Protein 3UX2 (pdb70)

Radius of gyration: 21.36 Å; Cα contacts (8 Å, |Δi|>4): 101; chains: 1; bounding box: 68×28×46 Å

Solvent-accessible surface area: 10438 Å² total

Secondary structure (DSSP, 8-state):
-TTT--HHHHHHHHHHTTPBPSSSSSBTTTTTS--GGGEEEEEEETTEEEEEE-------SS-HHHHHHHHHHHHHHHH-SS------------HHHHHH-HHHHHH---HHHHHHHHHHH-

InterPro domains:
  IPR002744 MIP18 family-like [PF01883] (39-103)
  IPR034904 Fe-S cluster assembly domain superfamily [G3DSA:3.30.300.130] (28-124)
  IPR034904 Fe-S cluster assembly domain superfamily [SSF117916] (38-138)
  IPR039796 MIP18 family [PTHR12377] (35-157)

Sequence (122 aa):
SNARIEEKALEVYDLIRTIRRDPEKPNTLEELEVVSESCCVEVQEINEEEYLVIIRFTPTVPHCSLATLIGLCLRVKLQRCLPFKHKLEIYISEGDINKQINDKERVAAAENPNLREIVEQCVL

Organism: Homo sapiens (NCBI:txid9606)

GO terms:
  GO:0097361 cytosolic [4Fe-4S] assembly targeting complex (C, IDA)
  GO:0005737 cytoplasm (C, EXP)
  GO:0005515 protein binding (F, IPI)
  GO:0005654 nucleoplasm (C, IDA)
  GO:0005829 cytosol (C, IDA)
  GO:0016226 iron-sulfur cluster a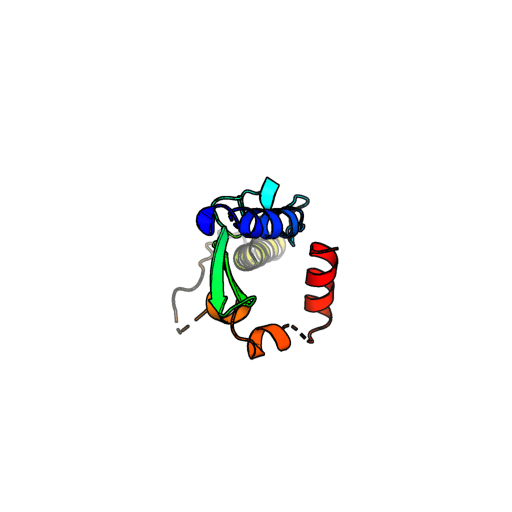ssembly (P, IDA)
  GO:0051604 protein maturation (P, IMP)

B-factor: mean 19.69, std 9.89, range [4.37, 61.22]

Nearest PDB structures (foldseek):
  3ux2-assembly1_A-2  TM=1.005E+00  e=8.893E-22  Homo sapiens
  2m5h-assembly1_A  TM=6.990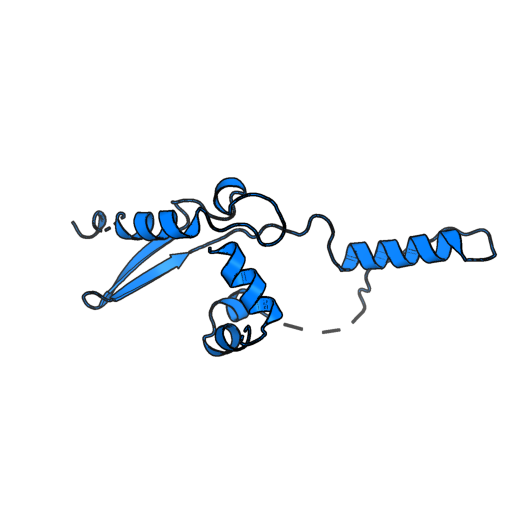E-01  e=6.217E-14  Homo sapiens
  3ux3-assembly1_B  TM=4.860E-01  e=9.572E-16  Homo sapiens
  6tbn-assembly1_A  T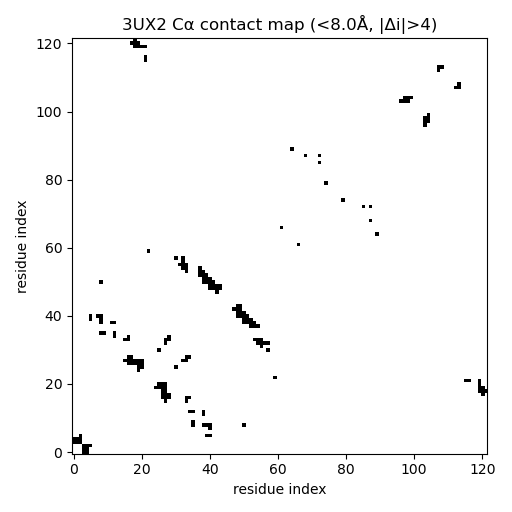M=6.069E-01  e=1.824E-08  Drosophila melanogaster
  6tbl-assembly1_C  TM=5.919E-01  e=3.871E-08  Drosophila melanogaster

Foldseek 3Di:
DQVVVLVVLVVVCVQQQAQAALADPGGQVVVQQFDSVQWDWAAPDVPRIDIGGDGDDDDDPADPVRVVVVCVVVCCVPDPPDDDDDDDDDDPVAVVVCVPPPVNVVVCVPVVSVVSRVVRSD

Structure (mmCIF, N/CA/C/O backbone):
data_3UX2
#
_entry.id   3UX2
#
_cell.length_a   76.411
_cell.length_b   90.961
_cell.length_c   34.690
_cell.angle_alpha   90.000
_cell.angle_beta   90.000
_cell.angle_gamma   90.000
#
_symmetry.space_group_name_H-M   'C 2 2 21'
#
loop_
_entity.id
_entity.type
_entity.pdbx_description
1 polymer 'MIP18 family protein FAM96A'
2 water water
#
loop_
_atom_site.group_PDB
_atom_site.id
_atom_site.type_symbol
_atom_site.label_atom_id
_atom_site.label_alt_id
_atom_site.label_comp_id
_atom_site.label_asym_id
_atom_site.label_entity_id
_atom_site.label_seq_id
_atom_site.pdbx_PDB_ins_code
_atom_site.Cartn_x
_atom_site.Cartn_y
_atom_site.Cartn_z
_atom_site.occupancy
_atom_site.B_iso_or_equiv
_atom_site.auth_seq_id
_atom_site.auth_comp_id
_atom_site.auth_asym_id
_atom_site.auth_atom_id
_atom_site.pdbx_PDB_model_num
ATOM 1 N N . SER A 1 1 ? -2.904 4.479 21.691 1.00 21.04 -3 SER A N 1
ATOM 2 C CA . SER A 1 1 ? -2.247 3.193 22.085 1.00 21.94 -3 SER A CA 1
ATOM 3 C C . SER A 1 1 ? -0.799 3.503 22.362 1.00 22.89 -3 SER A C 1
ATOM 4 O O . SER A 1 1 ? -0.291 4.534 21.926 1.00 19.03 -3 SER A O 1
ATOM 14 N N . ASN A 1 2 ? -0.125 2.611 23.060 1.00 19.05 -2 ASN A N 1
ATOM 15 C CA . ASN A 1 2 ? 1.292 2.780 23.310 1.00 22.76 -2 ASN A CA 1
ATOM 16 C C . ASN A 1 2 ? 2.045 2.895 22.005 1.00 23.00 -2 ASN A C 1
ATOM 17 O O . ASN A 1 2 ? 2.944 3.716 21.867 1.00 18.81 -2 ASN A O 1
ATOM 28 N N . ALA A 1 3 ? 1.705 2.053 21.036 1.00 18.97 -1 ALA A N 1
ATOM 29 C CA . ALA A 1 3 ? 2.472 2.042 19.794 1.00 18.36 -1 ALA A CA 1
ATOM 30 C C . ALA A 1 3 ? 2.354 3.408 19.109 1.00 20.31 -1 ALA A C 1
ATOM 31 O O . ALA A 1 3 ? 3.333 3.925 18.573 1.00 15.82 -1 ALA A O 1
ATOM 38 N N . ARG A 1 4 ? 1.160 3.996 19.106 1.00 12.27 31 ARG A N 1
ATOM 39 C CA . ARG A 1 4 ? 0.962 5.285 18.455 1.00 14.88 31 ARG A CA 1
ATOM 40 C C . ARG A 1 4 ? 1.810 6.358 19.135 1.00 17.71 31 ARG A C 1
ATOM 41 O O . ARG A 1 4 ? 2.432 7.202 18.489 1.00 17.20 31 ARG A O 1
ATOM 62 N N . ILE A 1 5 ? 1.820 6.334 20.454 1.00 11.66 32 ILE A N 1
ATOM 63 C CA . ILE A 1 5 ? 2.562 7.333 21.212 1.00 15.56 32 ILE A CA 1
ATOM 64 C C . ILE A 1 5 ? 4.057 7.190 20.905 1.00 12.30 32 ILE A C 1
ATOM 65 O O . ILE A 1 5 ? 4.744 8.186 20.724 1.00 12.84 32 ILE A O 1
ATOM 98 N N . GLU A 1 7 ? 5.380 6.028 18.220 1.00 12.44 34 GLU A N 1
ATOM 99 C CA . GLU A 1 7 ? 5.569 6.528 16.857 1.00 13.53 34 GLU A CA 1
ATOM 100 C C . GLU A 1 7 ? 5.618 8.032 16.838 1.00 15.48 34 GLU A C 1
ATOM 101 O O . GLU A 1 7 ? 6.442 8.602 16.125 1.00 17.37 34 GLU A O 1
ATOM 113 N N . GLU A 1 8 ? 4.749 8.680 17.611 1.00 12.45 35 GLU A N 1
ATOM 114 C CA . GLU A 1 8 ? 4.692 10.128 17.641 1.00 15.40 35 GLU A CA 1
ATOM 115 C C . GLU A 1 8 ? 5.976 10.679 18.249 1.00 17.90 35 GLU A C 1
ATOM 116 O O . GLU A 1 8 ? 6.467 11.714 17.804 1.00 13.57 35 GLU A O 1
ATOM 128 N N . LYS A 1 9 ? 6.498 10.013 19.272 1.00 11.95 36 LYS A N 1
ATOM 129 C CA . LYS A 1 9 ? 7.748 10.461 19.926 1.00 12.33 36 LYS A CA 1
ATOM 130 C C . LYS A 1 9 ? 8.946 10.296 18.987 1.00 11.56 36 LYS A C 1
ATOM 131 O O . LYS A 1 9 ? 9.813 11.133 18.947 1.00 12.29 36 LYS A O 1
ATOM 150 N N . ALA A 1 10 ? 9.017 9.187 18.267 1.00 10.72 37 ALA A N 1
ATOM 151 C CA . ALA A 1 10 ? 10.104 8.996 17.311 1.00 9.02 37 ALA A CA 1
ATOM 152 C C . ALA A 1 10 ? 10.016 10.077 16.236 1.00 15.58 37 ALA A C 1
ATOM 153 O O . ALA A 1 10 ? 11.010 10.581 15.784 1.00 12.14 37 ALA A O 1
ATOM 160 N N . LEU A 1 11 ? 8.816 10.445 15.817 1.00 11.03 38 LEU A N 1
ATOM 161 C CA . LEU A 1 11 ? 8.708 11.514 14.804 1.00 16.95 38 LEU A CA 1
ATOM 162 C C . LEU A 1 11 ? 9.177 12.864 15.367 1.00 14.00 38 LEU A C 1
ATOM 163 O O . LEU A 1 11 ? 9.810 13.669 14.681 1.00 14.25 38 LEU A O 1
ATOM 179 N N . GLU A 1 12 ? 8.852 13.137 16.617 1.00 10.56 39 GLU A N 1
ATOM 180 C CA . GLU A 1 12 ? 9.351 14.283 17.312 1.00 11.25 39 GLU A CA 1
ATOM 181 C C . GLU A 1 12 ? 10.864 14.335 17.320 1.00 17.56 39 GLU A C 1
ATOM 182 O O . GLU A 1 12 ? 11.457 15.366 17.083 1.00 12.49 39 GLU A O 1
ATOM 194 N N . VAL A 1 13 ? 11.482 13.214 17.680 1.00 8.24 40 VAL A N 1
ATOM 195 C CA . VAL A 1 13 ? 12.924 13.094 17.640 1.00 7.25 40 VAL A CA 1
ATOM 196 C C . VAL A 1 13 ? 13.415 13.353 16.223 1.00 10.06 40 VAL A C 1
ATOM 197 O O . VAL A 1 13 ? 14.332 14.136 15.999 1.00 7.95 40 VAL A O 1
ATOM 210 N N . TYR A 1 14 ? 12.814 12.694 15.249 1.00 9.21 41 TYR A N 1
ATOM 211 C CA . TYR A 1 14 ? 13.295 12.810 13.858 1.00 10.15 41 TYR A CA 1
ATOM 212 C C . TYR A 1 14 ? 13.198 14.261 13.356 1.00 10.10 41 TYR A C 1
ATOM 213 O O . TYR A 1 14 ? 14.069 14.759 12.673 1.00 8.83 41 TYR A O 1
ATOM 231 N N . ASP A 1 15 ? 12.118 14.934 13.707 1.00 8.80 42 ASP A N 1
ATOM 232 C CA . ASP A 1 15 ? 11.958 16.304 13.242 1.00 13.23 42 ASP A CA 1
ATOM 233 C C . ASP A 1 15 ? 13.010 17.224 13.830 1.00 14.64 42 ASP A C 1
ATOM 234 O O . ASP A 1 15 ? 13.322 18.236 13.227 1.00 16.15 42 ASP A O 1
ATOM 243 N N . LEU A 1 16 ? 13.553 16.899 14.995 1.00 11.79 43 LEU A N 1
ATOM 244 C CA . LEU A 1 16 ? 14.656 17.700 15.548 1.00 10.13 43 LEU A CA 1
ATOM 245 C C . LEU A 1 16 ? 15.975 17.393 14.858 1.00 11.52 43 LEU A C 1
ATOM 246 O O . LEU A 1 16 ? 16.812 18.290 14.634 1.00 13.16 43 LEU A O 1
ATOM 262 N N . ILE A 1 17 ? 16.250 16.123 14.558 1.00 7.50 44 ILE A N 1
ATOM 263 C CA . ILE A 1 17 ? 17.564 15.822 14.090 1.00 6.27 44 ILE A CA 1
ATOM 264 C C . ILE A 1 17 ? 17.678 15.996 12.570 1.00 9.62 44 ILE A C 1
ATOM 265 O O . ILE A 1 17 ? 18.768 16.155 12.035 1.00 10.30 44 ILE A O 1
ATOM 281 N N . ARG A 1 18 ? 16.565 15.980 11.882 1.00 7.45 45 ARG A N 1
ATOM 282 C CA . ARG A 1 18 ? 16.648 15.889 10.433 1.00 7.50 45 ARG A CA 1
ATOM 283 C C . ARG A 1 18 ? 17.265 17.146 9.805 1.00 9.91 45 ARG A C 1
ATOM 284 O O . ARG A 1 18 ? 17.885 17.056 8.760 1.00 11.79 45 ARG A O 1
ATOM 305 N N . THR A 1 19 ? 17.083 18.290 10.455 1.00 7.04 46 THR A N 1
ATOM 306 C CA . THR A 1 19 ? 17.580 19.538 9.870 1.00 9.17 46 THR A CA 1
ATOM 307 C C . THR A 1 19 ? 18.950 19.989 10.377 1.00 10.88 46 THR A C 1
ATOM 308 O O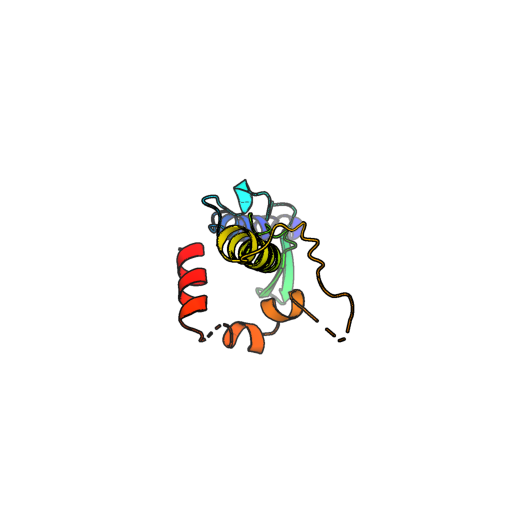 . THR A 1 19 ? 19.382 21.069 10.037 1.00 11.03 46 THR A O 1
ATOM 319 N N . ILE A 1 20 ? 19.613 19.199 11.207 1.00 10.40 47 ILE A N 1
ATOM 320 C CA . ILE A 1 20 ? 20.977 19.504 11.673 1.00 6.67 47 ILE A CA 1
ATOM 321 C C . ILE A 1 20 ? 21.885 19.559 10.453 1.00 9.28 47 ILE A C 1
ATOM 322 O O . ILE A 1 20 ? 21.778 18.737 9.546 1.00 10.12 47 ILE A O 1
ATOM 338 N N . ARG A 1 21 ? 22.757 20.547 10.372 1.00 8.58 48 ARG A N 1
ATOM 339 C CA A ARG A 1 21 ? 23.669 20.599 9.238 0.56 8.38 48 ARG A CA 1
ATOM 340 C CA B ARG A 1 21 ? 23.690 20.634 9.255 0.44 8.50 48 ARG A CA 1
ATOM 341 C C . ARG A 1 21 ? 24.814 19.628 9.433 1.00 11.42 48 ARG A C 1
ATOM 342 O O . ARG A 1 21 ? 25.307 19.418 10.556 1.00 9.36 48 ARG A O 1
ATOM 383 N N . ASP A 1 22 ? 25.236 19.009 8.345 1.00 13.66 49 ASP A N 1
ATOM 384 C CA . ASP A 1 22 ? 26.446 18.207 8.348 1.00 11.32 49 ASP A CA 1
ATOM 385 C C . ASP A 1 22 ? 27.628 19.103 8.709 1.00 12.78 49 ASP A C 1
ATOM 386 O O . ASP A 1 22 ? 27.637 20.304 8.355 1.00 10.80 49 ASP A O 1
ATOM 395 N N . PRO A 1 23 ? 28.624 18.560 9.425 1.00 12.38 50 PRO A N 1
ATOM 396 C CA . PRO A 1 23 ? 29.748 19.424 9.812 1.00 11.47 50 PRO A CA 1
ATOM 397 C C . PRO A 1 23 ? 30.587 19.955 8.656 1.00 19.16 50 PRO A C 1
ATOM 398 O O . PRO A 1 23 ? 31.256 20.963 8.839 1.00 18.14 50 PRO A O 1
ATOM 409 N N . GLU A 1 24 ? 30.589 19.264 7.523 1.00 15.88 51 GLU A N 1
ATOM 410 C CA . GLU A 1 24 ? 31.449 19.642 6.398 1.00 16.08 51 GLU A CA 1
ATOM 411 C C . GLU A 1 24 ? 30.670 20.038 5.156 1.00 18.40 51 GLU A C 1
ATOM 412 O O . GLU A 1 24 ? 31.071 20.965 4.455 1.00 23.55 51 GLU A O 1
ATOM 424 N N . LYS A 1 25 ? 29.576 19.348 4.852 1.00 15.17 52 LYS A N 1
ATOM 425 C CA . LYS A 1 25 ? 28.806 19.637 3.640 1.00 16.19 52 LYS A CA 1
ATOM 426 C C . LYS A 1 25 ? 27.643 20.567 3.865 1.00 17.29 52 LYS A C 1
ATOM 427 O O . LYS A 1 25 ? 27.035 20.579 4.937 1.00 16.40 52 LYS A O 1
ATOM 446 N N . PRO A 1 26 ? 27.280 21.326 2.821 1.00 20.12 53 PRO A N 1
ATOM 447 C CA . PRO A 1 26 ? 26.207 22.328 2.892 1.00 18.78 53 PRO A CA 1
ATOM 448 C C . PRO A 1 26 ? 24.819 21.700 2.704 1.00 17.82 53 PRO A C 1
ATOM 449 O O . PRO A 1 26 ? 24.048 22.064 1.803 1.00 18.47 53 PRO A O 1
ATOM 460 N N . ASN A 1 27 ? 24.484 20.721 3.552 1.00 11.49 54 ASN A N 1
ATOM 461 C CA . ASN A 1 27 ? 23.196 20.048 3.474 1.00 12.03 54 ASN A CA 1
ATOM 462 C C . ASN A 1 27 ? 22.916 19.488 4.844 1.00 11.60 54 ASN A C 1
ATOM 463 O O . ASN A 1 27 ? 23.854 19.389 5.659 1.00 10.06 54 ASN A O 1
ATOM 474 N N . THR A 1 28 ? 21.650 19.135 5.076 1.00 13.02 55 THR A N 1
ATOM 475 C CA . THR A 1 28 ? 21.202 18.640 6.397 1.00 6.53 55 THR A CA 1
ATOM 476 C C . THR A 1 28 ? 21.381 17.139 6.438 1.00 12.11 55 THR A C 1
ATOM 477 O O . THR A 1 28 ? 21.662 16.469 5.409 1.00 10.19 55 THR A O 1
ATOM 488 N N . LEU A 1 29 ? 21.267 16.582 7.650 1.00 10.97 56 LEU A N 1
ATOM 489 C CA . LEU A 1 29 ? 21.509 15.159 7.821 1.00 9.64 56 LEU A CA 1
ATOM 490 C C . LEU A 1 29 ? 20.485 14.367 7.028 1.00 11.61 56 LEU A C 1
ATOM 491 O O . LEU A 1 29 ? 20.802 13.291 6.525 1.00 10.66 56 LEU A O 1
ATOM 507 N N . GLU A 1 30 ? 19.253 14.867 6.949 1.00 14.30 57 GLU A N 1
ATOM 508 C CA . GLU A 1 30 ? 18.193 14.156 6.251 1.00 16.12 57 GLU A CA 1
ATOM 509 C C . GLU A 1 30 ? 18.489 14.172 4.748 1.00 19.28 57 GLU A C 1
ATOM 510 O O . GLU A 1 30 ? 18.356 13.143 4.052 1.00 15.72 57 GLU A O 1
ATOM 522 N N . GLU A 1 31 ? 18.898 15.332 4.243 1.00 14.11 58 GLU A N 1
ATOM 523 C CA . GLU A 1 31 ? 19.199 15.461 2.806 1.00 14.89 58 GLU A CA 1
ATOM 524 C C . GLU A 1 31 ? 20.321 14.521 2.397 1.00 19.61 58 GLU A C 1
ATOM 525 O O . GLU A 1 31 ? 20.309 14.003 1.282 1.00 17.62 58 GLU A O 1
ATOM 537 N N . LEU A 1 32 ? 21.275 14.277 3.299 1.00 13.87 59 LEU A N 1
ATOM 538 C CA . LEU A 1 32 ? 22.419 13.424 3.005 1.00 11.81 59 LEU A CA 1
ATOM 539 C C . LEU A 1 32 ? 22.179 11.955 3.407 1.00 13.58 59 LEU A C 1
ATOM 540 O O . LEU A 1 32 ? 23.093 11.155 3.313 1.00 17.31 59 LEU A O 1
ATOM 556 N N . GLU A 1 33 ? 20.962 11.654 3.829 1.00 11.94 60 GLU A N 1
ATOM 557 C CA . GLU A 1 33 ? 20.575 10.295 4.230 1.00 13.32 60 GLU A CA 1
ATOM 558 C C . GLU A 1 33 ? 21.445 9.788 5.361 1.00 17.00 60 GLU A C 1
ATOM 559 O O . GLU A 1 33 ? 21.691 8.572 5.532 1.00 12.12 60 GLU A O 1
ATOM 571 N N . VAL A 1 34 ? 21.870 10.723 6.192 1.00 7.89 61 VAL A N 1
ATOM 572 C CA . VAL A 1 34 ? 22.545 10.315 7.438 1.00 10.19 61 VAL A CA 1
ATOM 573 C C . VAL A 1 34 ? 21.550 9.736 8.441 1.00 11.87 61 VAL A C 1
ATOM 574 O O . VAL A 1 34 ? 21.895 8.806 9.191 1.00 10.56 61 VAL A O 1
ATOM 587 N N . VAL A 1 35 ? 20.334 10.278 8.445 1.00 9.48 62 VAL A N 1
ATOM 588 C CA . VAL A 1 35 ? 19.207 9.769 9.244 1.00 7.90 62 VAL A CA 1
ATOM 589 C C . VAL A 1 35 ? 17.967 9.706 8.368 1.00 14.45 62 VAL A C 1
ATOM 590 O O . VAL A 1 35 ? 17.874 10.408 7.355 1.00 11.75 62 VAL A O 1
ATOM 603 N N . SER A 1 36 ? 17.018 8.860 8.744 1.00 12.62 63 SER A N 1
ATOM 604 C CA . SER A 1 36 ? 15.698 8.909 8.147 1.00 16.83 63 SER A CA 1
ATOM 605 C C . SER A 1 36 ? 14.697 8.546 9.247 1.00 15.70 63 SER A C 1
ATOM 606 O O . SER A 1 36 ? 15.080 8.137 10.322 1.00 11.81 63 SER A O 1
ATOM 614 N N . GLU A 1 37 ? 13.408 8.694 9.015 1.00 11.81 64 GLU A N 1
ATOM 615 C CA . GLU A 1 37 ? 12.494 8.545 10.122 1.00 14.47 64 GLU A CA 1
ATOM 616 C C . GLU A 1 37 ? 12.590 7.119 10.650 1.00 14.36 64 GLU A C 1
ATOM 617 O O . GLU A 1 37 ? 12.382 6.876 11.850 1.00 12.48 64 GLU A O 1
ATOM 629 N N . SER A 1 38 ? 12.874 6.162 9.762 1.00 10.24 65 SER A N 1
ATOM 630 C CA . SER A 1 38 ? 12.835 4.760 10.241 1.00 9.62 65 SER A CA 1
ATOM 631 C C . SER A 1 38 ? 14.042 4.445 11.113 1.00 13.40 65 SER A C 1
ATOM 632 O O . SER A 1 38 ? 14.126 3.356 11.703 1.00 11.27 65 SER A O 1
ATOM 640 N N . CYS A 1 39 ? 14.991 5.369 11.184 1.00 6.48 66 CYS A N 1
ATOM 641 C CA A CYS A 1 39 ? 16.238 5.089 11.875 0.63 8.52 66 CYS A CA 1
ATOM 642 C CA B CYS A 1 39 ? 16.239 5.117 11.889 0.37 8.71 66 CYS A CA 1
ATOM 643 C C . CYS A 1 39 ? 16.095 5.417 13.365 1.00 9.16 66 CYS A C 1
ATOM 644 O O . CYS A 1 39 ? 17.060 5.256 14.133 1.00 8.83 66 CYS A O 1
ATOM 659 N N . VAL A 1 40 ? 14.893 5.846 13.779 1.00 8.48 67 VAL A N 1
ATOM 660 C CA . VAL A 1 40 ? 14.697 6.220 15.175 1.00 5.31 67 VAL A CA 1
ATOM 661 C C . VAL A 1 40 ? 13.674 5.291 15.817 1.00 10.76 67 VAL A C 1
ATOM 662 O O . VAL A 1 40 ? 12.614 4.987 15.208 1.00 8.23 67 VAL A O 1
ATOM 675 N N . GLU A 1 41 ? 13.922 4.892 17.060 1.00 6.34 68 GLU A N 1
ATOM 676 C CA . GLU A 1 41 ? 12.924 4.133 17.796 1.00 7.06 68 GLU A CA 1
ATOM 677 C C . GLU A 1 41 ? 12.788 4.756 19.192 1.00 10.59 68 GLU A C 1
ATOM 678 O O . GLU A 1 41 ? 13.787 5.100 19.808 1.00 7.42 68 GLU A O 1
ATOM 690 N N . VAL A 1 42 ? 11.578 4.879 19.699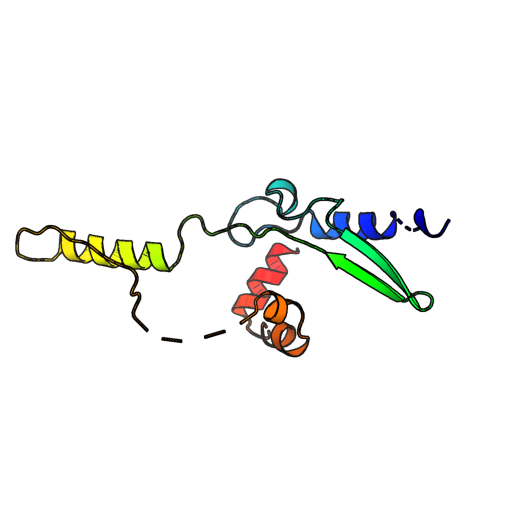 1.00 8.75 69 VAL A N 1
ATOM 691 C CA . VAL A 1 42 ? 11.434 5.340 21.092 1.00 6.14 69 VAL A CA 1
ATOM 692 C C . VAL A 1 42 ? 10.674 4.288 21.872 1.00 9.53 69 VAL A C 1
ATOM 693 O O . VAL A 1 42 ? 9.726 3.683 21.348 1.00 10.94 69 VAL A O 1
ATOM 706 N N . GLN A 1 43 ? 11.143 4.034 23.112 1.00 9.14 70 GLN A N 1
ATOM 707 C CA . GLN A 1 43 ? 10.507 3.131 24.073 1.00 12.64 70 GLN A CA 1
ATOM 708 C C . GLN A 1 43 ? 10.330 3.836 25.410 1.00 11.82 70 GLN A C 1
ATOM 709 O O . GLN A 1 43 ? 11.087 4.751 25.744 1.00 11.32 70 GLN A O 1
ATOM 723 N N . GLU A 1 44 ? 9.346 3.402 26.186 1.00 10.16 71 GLU A N 1
ATOM 724 C CA . GLU A 1 44 ? 9.185 3.960 27.515 1.00 9.03 71 GLU A CA 1
ATOM 725 C C . GLU A 1 44 ? 9.917 3.066 28.507 1.00 18.56 71 GLU A C 1
ATOM 726 O O . GLU A 1 44 ? 9.611 1.877 28.597 1.00 23.42 71 GLU A O 1
ATOM 738 N N . ILE A 1 45 ? 10.910 3.630 29.200 1.00 13.33 72 ILE A N 1
ATOM 739 C CA . ILE A 1 45 ? 11.729 2.911 30.164 1.00 19.54 72 ILE A CA 1
ATOM 740 C C . ILE A 1 45 ? 10.989 2.756 31.500 1.00 22.38 72 ILE A C 1
ATOM 741 O O . ILE A 1 45 ? 10.939 1.687 32.102 1.00 23.16 72 ILE A O 1
ATOM 757 N N . ASN A 1 46 ? 10.489 3.881 31.972 1.00 19.38 73 ASN A N 1
ATOM 758 C CA . ASN A 1 46 ? 9.723 3.954 33.217 1.00 29.42 73 ASN A CA 1
ATOM 759 C C . ASN A 1 46 ? 8.695 5.015 32.922 1.00 24.47 73 ASN A C 1
ATOM 760 O O . ASN A 1 46 ? 8.748 5.621 31.872 1.00 17.36 73 ASN A O 1
ATOM 771 N N . GLU A 1 47 ? 7.753 5.269 33.823 1.00 22.82 74 GLU A N 1
ATOM 772 C CA . GLU A 1 47 ? 6.713 6.200 33.463 1.00 15.14 74 GLU A CA 1
ATOM 773 C C . GLU A 1 47 ? 7.357 7.549 33.171 1.00 26.30 74 GLU A C 1
ATOM 774 O O . GLU A 1 47 ? 8.184 8.043 33.946 1.00 25.35 74 GLU A O 1
ATOM 786 N N . GLU A 1 48 ? 7.020 8.100 32.012 1.00 24.06 75 GLU A N 1
ATOM 787 C CA . GLU A 1 48 ? 7.520 9.406 31.519 1.00 30.10 75 GLU A CA 1
ATOM 788 C C . GLU A 1 48 ? 9.057 9.561 31.370 1.00 22.36 75 GLU A C 1
ATOM 789 O O . GLU A 1 48 ? 9.581 10.678 31.256 1.00 21.61 75 GLU A O 1
ATOM 801 N N . GLU A 1 49 ? 9.769 8.448 31.349 1.00 17.45 76 GLU A N 1
ATOM 802 C CA . GLU A 1 49 ? 11.172 8.463 30.883 1.00 12.73 76 GLU A CA 1
ATOM 803 C C . GLU A 1 49 ? 11.300 7.568 29.649 1.00 15.84 76 GLU A C 1
ATOM 804 O O . GLU A 1 49 ? 10.858 6.440 29.674 1.00 16.42 76 GLU A O 1
ATOM 816 N N . TYR A 1 50 ? 11.914 8.069 28.571 1.00 14.43 77 TYR A N 1
ATOM 817 C CA . TYR A 1 50 ? 11.886 7.3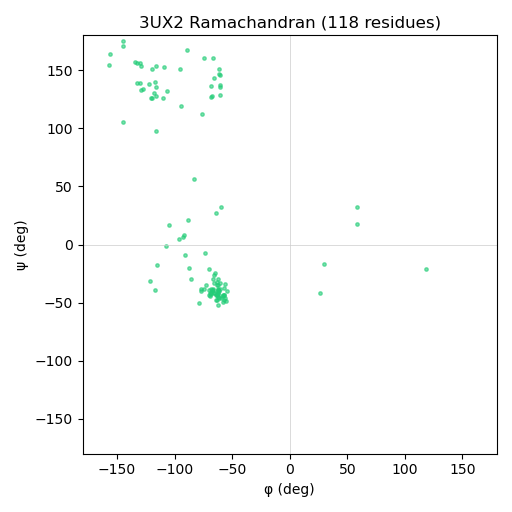50 27.314 1.00 12.67 77 TYR A CA 1
ATOM 818 C C . TYR A 1 50 ? 13.289 7.011 26.901 1.00 13.86 77 TYR A C 1
ATOM 819 O O . TYR A 1 50 ? 14.217 7.730 27.242 1.00 18.06 77 TYR A O 1
ATOM 837 N N . LEU A 1 51 ? 13.436 5.917 26.166 1.00 7.00 78 LEU A N 1
ATOM 838 C CA . LEU A 1 51 ? 14.718 5.591 25.578 1.00 7.77 78 LEU A CA 1
ATOM 839 C C . LEU A 1 51 ? 14.597 5.876 24.086 1.00 8.74 78 LEU A C 1
ATOM 840 O O . LEU A 1 51 ? 13.696 5.391 23.418 1.00 10.70 78 LEU A O 1
ATOM 856 N N . VAL A 1 52 ? 15.570 6.578 23.553 1.00 7.79 79 VAL A N 1
ATOM 857 C CA . VAL A 1 52 ? 15.583 6.920 22.133 1.00 8.24 79 VAL A CA 1
ATOM 858 C C . VAL A 1 52 ? 16.778 6.241 21.544 1.00 5.50 79 VAL A C 1
ATOM 859 O O . VAL A 1 52 ? 17.895 6.396 22.060 1.00 6.14 79 VAL A O 1
ATOM 872 N N . ILE A 1 53 ? 16.570 5.486 20.460 1.00 6.05 80 ILE A N 1
ATOM 873 C CA . ILE A 1 53 ? 17.634 4.738 19.853 1.00 5.74 80 ILE A CA 1
ATOM 874 C C . ILE A 1 53 ? 17.751 5.273 18.423 1.00 7.41 80 ILE A C 1
ATOM 875 O O . ILE A 1 53 ? 16.758 5.364 17.715 1.00 11.96 80 ILE A O 1
ATOM 891 N N . ILE A 1 54 ? 18.933 5.687 18.017 1.00 6.47 81 ILE A N 1
ATOM 892 C CA . ILE A 1 54 ? 19.116 6.169 16.655 1.00 6.77 81 ILE A CA 1
ATOM 893 C C . ILE A 1 54 ? 20.256 5.441 15.991 1.00 8.22 81 ILE A C 1
ATOM 894 O O . ILE A 1 54 ? 21.314 5.258 16.587 1.00 8.85 81 ILE A O 1
ATOM 910 N N . ARG A 1 55 ? 20.023 5.006 14.756 1.00 7.54 82 ARG A N 1
ATOM 911 C CA . ARG A 1 55 ? 21.085 4.445 13.948 1.00 7.98 82 ARG A CA 1
ATOM 912 C C . ARG A 1 55 ? 21.361 5.453 12.841 1.00 11.82 82 ARG A C 1
ATOM 913 O O . ARG A 1 55 ? 20.449 5.823 12.136 1.00 12.31 82 ARG A O 1
ATOM 934 N N . PHE A 1 56 ? 22.602 5.889 12.682 1.00 7.97 83 PHE A N 1
ATOM 935 C CA . PHE A 1 56 ? 22.892 6.878 11.631 1.00 6.73 83 PHE A CA 1
ATOM 936 C C . PHE A 1 56 ? 24.065 6.462 10.777 1.00 9.54 83 PHE A C 1
ATOM 937 O O . PHE A 1 56 ? 24.908 5.685 11.187 1.00 10.36 83 PHE A O 1
ATOM 954 N N . THR A 1 57 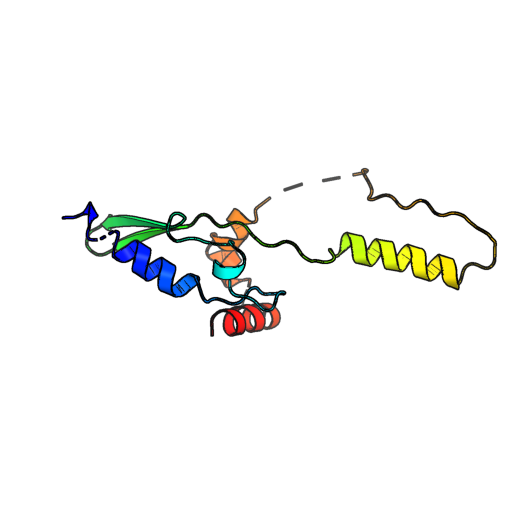? 24.086 6.995 9.565 1.00 9.73 84 THR A N 1
ATOM 955 C CA . THR A 1 57 ? 25.103 6.634 8.592 1.00 9.47 84 THR A CA 1
ATOM 956 C C . THR A 1 57 ? 25.951 7.865 8.272 1.00 14.04 84 THR A C 1
ATOM 957 O O . THR A 1 57 ? 25.520 8.709 7.485 1.00 14.21 84 THR A O 1
ATOM 968 N N . PRO A 1 58 ? 27.108 7.994 8.918 1.00 13.08 85 PRO A N 1
ATOM 969 C CA . PRO A 1 58 ? 27.881 9.214 8.715 1.00 19.23 85 PRO A CA 1
ATOM 970 C C . PRO A 1 58 ? 28.314 9.414 7.279 1.00 18.39 85 PRO A C 1
ATOM 971 O O . PRO A 1 58 ? 28.525 8.484 6.483 1.00 15.47 85 PRO A O 1
ATOM 982 N N . THR A 1 59 ? 28.452 10.692 6.954 1.00 17.52 86 THR A N 1
ATOM 983 C CA . THR A 1 59 ? 29.069 11.112 5.728 1.00 14.80 86 THR A CA 1
ATOM 984 C C . THR A 1 59 ? 30.581 10.882 5.902 1.00 19.91 86 THR A C 1
ATOM 985 O O . THR A 1 59 ? 31.078 10.772 7.019 1.00 23.43 86 THR A O 1
ATOM 996 N N . VAL A 1 60 ? 31.311 10.814 4.800 1.00 25.25 87 VAL A N 1
ATOM 997 C CA . VAL A 1 60 ? 32.775 10.760 4.866 1.00 28.90 87 VAL A CA 1
ATOM 998 C C . VAL A 1 60 ? 33.336 11.998 4.206 1.00 21.23 87 VAL A C 1
ATOM 999 O O . VAL A 1 60 ? 32.683 12.581 3.377 1.00 24.68 87 VAL A O 1
ATOM 1012 N N . PRO A 1 61 ? 34.535 12.410 4.610 1.00 25.18 88 PRO A N 1
ATOM 1013 C CA . PRO A 1 61 ? 35.079 13.650 4.058 1.00 23.97 88 PRO A CA 1
ATOM 1014 C C . PRO A 1 61 ? 35.243 13.503 2.549 1.00 20.38 88 PRO A C 1
ATOM 1015 O O . PRO A 1 61 ? 35.488 12.404 2.071 1.00 21.90 88 PRO A O 1
ATOM 1026 N N . HIS A 1 62 ? 35.065 14.584 1.811 1.00 23.00 89 HIS A N 1
ATOM 1027 C CA . HIS A 1 62 ? 35.374 14.544 0.397 1.00 23.76 89 HIS A CA 1
ATOM 1028 C C . HIS A 1 62 ? 36.875 14.246 0.225 1.00 20.23 89 HIS A C 1
ATOM 1029 O O . HIS A 1 62 ? 37.275 13.630 -0.740 1.00 19.98 89 HIS A O 1
ATOM 1044 N N . CYS A 1 63 ? 37.696 14.658 1.181 1.00 17.88 90 CYS A N 1
ATOM 1045 C CA . CYS A 1 63 ? 39.136 14.390 1.097 1.00 15.67 90 CYS A CA 1
ATOM 1046 C C . CYS A 1 63 ? 39.643 14.148 2.497 1.00 15.44 90 CYS A C 1
ATOM 1047 O O . CYS A 1 63 ? 39.750 15.059 3.297 1.00 16.18 90 CYS A O 1
ATOM 1055 N N . SER A 1 64 ? 39.918 12.896 2.803 1.00 12.14 91 SER A N 1
ATOM 1056 C CA . SER A 1 64 ? 40.370 12.542 4.128 1.00 12.81 91 SER A CA 1
ATOM 1057 C C . SER A 1 64 ? 41.738 13.107 4.475 1.00 16.63 91 SER A C 1
ATOM 1058 O O . SER A 1 64 ? 42.512 13.467 3.607 1.00 15.09 91 SER A O 1
ATOM 1066 N N . LEU A 1 65 ? 42.046 13.169 5.767 1.00 15.78 92 LEU A N 1
ATOM 1067 C CA . LEU A 1 65 ? 43.369 13.592 6.206 1.00 10.95 92 LEU A CA 1
ATOM 1068 C C . LEU A 1 65 ? 44.474 12.756 5.550 1.00 11.80 92 LEU A C 1
ATOM 1069 O O . LEU A 1 65 ? 45.493 13.270 5.167 1.00 13.80 92 LEU A O 1
ATOM 1085 N N . ALA A 1 66 ? 44.273 11.448 5.411 1.00 16.87 93 ALA A N 1
ATOM 1086 C CA . ALA A 1 66 ? 45.305 10.590 4.857 1.00 14.10 93 ALA A CA 1
ATOM 1087 C C . ALA A 1 66 ? 45.545 10.957 3.409 1.00 12.40 93 ALA A C 1
ATOM 1088 O O . ALA A 1 66 ? 46.680 11.009 2.957 1.00 12.15 93 ALA A O 1
ATOM 1095 N N . THR A 1 67 ? 44.470 11.215 2.676 1.00 10.80 94 THR A N 1
ATOM 1096 C CA . THR A 1 67 ? 44.570 11.641 1.291 1.00 8.40 94 THR A CA 1
ATOM 1097 C C . THR A 1 67 ? 45.269 13.006 1.204 1.00 12.26 94 THR A C 1
ATOM 1098 O O . THR A 1 67 ? 46.166 13.184 0.406 1.00 10.23 94 THR A O 1
ATOM 1109 N N . LEU A 1 68 ? 44.872 13.969 2.018 1.00 9.73 95 LEU A N 1
ATOM 1110 C CA . LEU A 1 68 ? 45.554 15.265 1.977 1.00 6.97 95 LEU A CA 1
ATOM 1111 C C . LEU A 1 68 ? 47.042 15.129 2.219 1.00 10.25 95 LEU A C 1
ATOM 1112 O O . LEU A 1 68 ? 47.815 15.766 1.547 1.00 8.87 95 LEU A O 1
ATOM 1128 N N . ILE A 1 69 ? 47.441 14.311 3.194 1.00 9.53 96 ILE A N 1
ATOM 1129 C CA . ILE A 1 69 ? 48.845 14.103 3.473 1.00 7.59 96 ILE A CA 1
ATOM 1130 C C . ILE A 1 69 ? 49.527 13.487 2.264 1.00 8.29 96 ILE A C 1
ATOM 1131 O O . ILE A 1 69 ? 50.601 13.909 1.888 1.00 6.91 96 ILE A O 1
ATOM 1147 N N . GLY A 1 70 ? 48.893 12.479 1.658 1.00 8.91 97 GLY A N 1
ATOM 1148 C CA . GLY A 1 70 ? 49.523 11.857 0.515 1.00 9.10 97 GLY A CA 1
ATOM 1149 C C . GLY A 1 70 ? 49.691 12.870 -0.609 1.00 8.18 97 GLY A C 1
ATOM 1150 O O . GLY A 1 70 ? 50.672 12.850 -1.324 1.00 7.02 97 GLY A O 1
ATOM 1154 N N . LEU A 1 71 ? 48.692 13.715 -0.819 1.00 8.77 98 LEU A N 1
ATOM 1155 C CA . LEU A 1 71 ? 48.834 14.729 -1.866 1.00 8.79 98 LEU A CA 1
ATOM 1156 C C . LEU A 1 71 ? 49.987 15.659 -1.552 1.00 10.16 98 LEU A C 1
ATOM 1157 O O . LEU A 1 71 ? 50.690 16.120 -2.471 1.00 7.10 98 LEU A O 1
ATOM 1173 N N . CYS A 1 72 ? 50.111 16.067 -0.277 1.00 8.43 99 CYS A N 1
ATOM 1174 C CA . CYS A 1 72 ? 51.197 16.966 0.093 1.00 9.95 99 CYS A CA 1
ATOM 1175 C C . CYS A 1 72 ? 52.517 16.305 -0.217 1.00 10.41 99 CYS A C 1
ATOM 1176 O O . CYS A 1 72 ? 53.432 16.939 -0.742 1.00 7.26 99 CYS A O 1
ATOM 1184 N N . LEU A 1 73 ? 52.663 15.032 0.162 1.00 6.64 100 LEU A N 1
ATOM 1185 C CA . LEU A 1 73 ? 53.915 14.365 -0.162 1.00 5.01 100 LEU A CA 1
ATOM 1186 C C . LEU A 1 73 ? 54.210 14.416 -1.660 1.00 7.22 100 LEU A C 1
ATOM 1187 O O . LEU A 1 73 ? 55.336 14.744 -2.100 1.00 7.31 100 LEU A O 1
ATOM 1203 N N . ARG A 1 74 ? 53.209 14.122 -2.471 1.00 6.16 101 ARG A N 1
ATOM 1204 C CA . ARG A 1 74 ? 53.467 13.993 -3.899 1.00 6.26 101 ARG A CA 1
ATOM 1205 C C . ARG A 1 74 ? 53.764 15.355 -4.488 1.00 8.32 101 ARG A C 1
ATOM 1206 O O . ARG A 1 74 ? 54.667 15.504 -5.291 1.00 7.84 101 ARG A O 1
ATOM 1227 N N . VAL A 1 75 ? 52.977 16.358 -4.094 1.00 7.35 102 VAL A N 1
ATOM 1228 C CA . VAL A 1 75 ? 53.120 17.702 -4.695 1.00 7.59 102 VAL A CA 1
ATOM 1229 C C . VAL A 1 75 ? 54.437 18.331 -4.289 1.00 9.40 102 VAL A C 1
ATOM 1230 O O . VAL A 1 75 ? 55.178 18.952 -5.082 1.00 7.84 102 VAL A O 1
ATOM 1243 N N . LYS A 1 76 ? 54.785 18.187 -3.021 1.00 9.01 103 LYS A N 1
ATOM 1244 C CA . LYS A 1 76 ? 56.066 18.724 -2.601 1.00 9.18 103 LYS A CA 1
ATOM 1245 C C . LYS A 1 76 ? 57.231 18.123 -3.430 1.00 11.76 103 LYS A C 1
ATOM 1246 O O . LYS A 1 76 ? 58.124 18.812 -3.911 1.00 7.74 103 LYS A O 1
ATOM 1265 N N . LEU A 1 77 ? 57.242 16.799 -3.584 1.00 9.67 104 LEU A N 1
ATOM 1266 C CA . LEU A 1 77 ? 58.350 16.169 -4.247 1.00 8.03 104 LEU A CA 1
ATOM 1267 C C . LEU A 1 77 ? 58.346 16.506 -5.744 1.00 6.27 104 LEU A C 1
ATOM 1268 O O . LEU A 1 77 ? 59.399 16.679 -6.388 1.00 8.38 104 LEU A O 1
ATOM 1284 N N . GLN A 1 78 ? 57.151 16.531 -6.298 1.00 8.35 105 GLN A N 1
ATOM 1285 C CA . GLN A 1 78 ? 57.008 16.747 -7.715 1.00 10.77 105 GLN A CA 1
ATOM 1286 C C . GLN A 1 78 ? 57.566 18.129 -8.022 1.00 13.48 105 GLN A C 1
ATOM 1287 O O . GLN A 1 78 ? 58.258 18.345 -9.046 1.00 10.11 105 GLN A O 1
ATOM 1301 N N . ARG A 1 79 ? 57.316 19.079 -7.136 1.00 10.34 106 ARG A N 1
ATOM 1302 C CA . ARG A 1 79 ? 57.753 20.451 -7.424 1.00 12.07 106 ARG A CA 1
ATOM 1303 C C . ARG A 1 79 ? 59.202 20.713 -7.014 1.00 12.95 106 ARG A C 1
ATOM 1304 O O . ARG A 1 79 ? 59.895 21.502 -7.631 1.00 13.00 106 ARG A O 1
ATOM 1325 N N . CYS A 1 80 ? 59.695 20.019 -5.986 1.00 9.90 107 CYS A N 1
ATOM 1326 C CA . CYS A 1 80 ? 60.945 20.455 -5.357 1.00 12.67 107 CYS A CA 1
ATOM 1327 C C . CYS A 1 80 ? 62.106 19.487 -5.487 1.00 13.84 107 CYS A C 1
ATOM 1328 O O . CYS A 1 80 ? 63.230 19.856 -5.197 1.00 11.04 107 CYS A O 1
ATOM 1336 N N . LEU A 1 81 ? 61.851 18.219 -5.814 1.00 9.72 108 LEU A N 1
ATOM 1337 C CA . LEU A 1 81 ? 62.989 17.304 -5.971 1.00 10.98 108 LEU A CA 1
ATOM 1338 C C . LEU A 1 81 ? 63.821 17.747 -7.164 1.00 12.00 108 LEU A C 1
ATOM 1339 O O . LEU A 1 81 ? 63.281 18.163 -8.158 1.00 17.27 108 LEU A O 1
ATOM 1355 N N . PRO A 1 82 ? 65.146 17.627 -7.075 1.00 10.73 109 PRO A N 1
ATOM 1356 C CA . PRO A 1 82 ? 66.002 18.100 -8.152 1.00 10.63 109 PRO A CA 1
ATOM 1357 C C . PRO A 1 82 ? 66.317 17.031 -9.181 1.00 14.22 109 PRO A C 1
ATOM 1358 O O . PRO A 1 82 ? 67.157 17.255 -10.062 1.00 11.40 109 PRO A O 1
ATOM 1369 N N . PHE A 1 83 ? 65.665 15.877 -9.093 1.00 11.74 110 PHE A N 1
ATOM 1370 C CA . PHE A 1 83 ? 65.860 14.843 -10.102 1.00 13.42 110 PHE A CA 1
ATOM 1371 C C . PHE A 1 83 ? 64.542 14.253 -10.624 1.00 12.96 110 PHE A C 1
ATOM 1372 O O . PHE A 1 83 ? 63.529 14.297 -9.949 1.00 12.28 110 PHE A O 1
ATOM 1389 N N . LYS A 1 84 ? 64.576 13.693 -11.830 1.00 13.21 111 LYS A N 1
ATOM 1390 C CA . LYS A 1 84 ? 63.407 13.100 -12.456 1.00 13.50 111 LYS A CA 1
ATOM 1391 C C . LYS A 1 84 ? 63.009 11.846 -11.695 1.00 13.47 111 LYS A C 1
ATOM 1392 O O . LYS A 1 84 ? 63.880 11.042 -11.347 1.00 13.66 111 LYS A O 1
ATOM 1411 N N . HIS A 1 85 ? 61.713 11.651 -11.449 1.00 11.82 112 HIS A N 1
ATOM 1412 C CA . HIS A 1 85 ? 61.331 10.552 -10.552 1.00 11.35 112 HIS A CA 1
ATOM 1413 C C . HIS A 1 85 ? 59.916 10.091 -10.787 1.00 12.80 112 HIS A C 1
ATOM 1414 O O . HIS A 1 85 ? 59.086 10.857 -11.317 1.00 12.22 112 HIS A O 1
ATOM 1429 N N . LYS A 1 86 ? 59.643 8.826 -10.450 1.00 8.19 113 LYS A N 1
ATOM 1430 C CA . LYS A 1 86 ? 58.275 8.361 -10.242 1.00 7.36 113 LYS A CA 1
ATOM 1431 C C . LYS A 1 86 ? 58.152 8.135 -8.743 1.00 11.17 113 LYS A C 1
ATOM 1432 O O . LYS A 1 86 ? 59.161 7.903 -8.053 1.00 10.33 113 LYS A O 1
ATOM 1451 N N . LEU A 1 87 ? 56.934 8.262 -8.246 1.00 6.90 114 LEU A N 1
ATOM 1452 C CA . LEU A 1 87 ? 56.686 8.130 -6.801 1.00 5.53 114 LEU A CA 1
ATOM 1453 C C . LEU A 1 87 ? 55.551 7.147 -6.563 1.00 10.82 114 LEU A C 1
ATOM 1454 O O . LEU A 1 87 ? 54.499 7.224 -7.227 1.00 11.27 114 LEU A O 1
ATOM 1470 N N . GLU A 1 88 ? 55.743 6.208 -5.628 1.00 8.83 115 GLU A N 1
ATOM 1471 C CA . GLU A 1 88 ? 54.648 5.377 -5.159 1.00 5.85 115 GLU A CA 1
ATOM 1472 C C . GLU A 1 88 ? 54.559 5.655 -3.656 1.00 7.36 115 GLU A C 1
ATOM 1473 O O . GLU A 1 88 ? 55.535 5.524 -2.961 1.00 9.51 115 GLU A O 1
ATOM 1485 N N . ILE A 1 89 ? 53.376 6.027 -3.200 1.00 7.33 116 ILE A N 1
ATOM 1486 C CA . ILE A 1 89 ? 53.152 6.304 -1.784 1.00 7.00 116 ILE A CA 1
ATOM 1487 C C . ILE A 1 89 ? 52.166 5.303 -1.252 1.00 10.34 116 ILE A C 1
ATOM 1488 O O . ILE A 1 89 ? 51.103 5.029 -1.885 1.00 12.23 116 ILE A O 1
ATOM 1504 N N . TYR A 1 90 ? 52.458 4.767 -0.070 1.00 8.80 117 TYR A N 1
ATOM 1505 C CA . TYR A 1 90 ? 51.597 3.726 0.510 1.00 9.46 117 TYR A CA 1
ATOM 1506 C C . TYR A 1 90 ? 51.268 4.101 1.926 1.00 11.15 117 TYR A C 1
ATOM 1507 O O . TYR A 1 90 ? 52.144 4.513 2.650 1.00 8.68 117 TYR A O 1
ATOM 1525 N N . ILE A 1 91 ? 50.020 3.888 2.326 1.00 9.89 118 ILE A N 1
ATOM 1526 C CA . ILE A 1 91 ? 49.670 3.994 3.734 1.00 10.12 118 ILE A CA 1
ATOM 1527 C C . ILE A 1 91 ? 50.341 2.833 4.445 1.00 13.12 118 ILE A C 1
ATOM 1528 O O . ILE A 1 91 ? 50.129 1.668 4.067 1.00 12.96 118 ILE A O 1
ATOM 1544 N N . SER A 1 92 ? 51.100 3.100 5.500 1.00 8.27 119 SER A N 1
ATOM 1545 C CA . SER A 1 92 ? 51.859 2.035 6.154 1.00 9.02 119 SER A CA 1
ATOM 1546 C C . SER A 1 92 ? 50.990 0.928 6.711 1.00 16.56 119 SER A C 1
ATOM 1547 O O . SER A 1 92 ? 49.924 1.167 7.336 1.00 16.44 119 SER A O 1
ATOM 1555 N N . GLU A 1 93 ? 51.455 -0.299 6.483 1.00 17.48 120 GLU A N 1
ATOM 1556 C CA . GLU A 1 93 ? 50.801 -1.492 7.017 1.00 19.15 120 GLU A CA 1
ATOM 1557 C C . GLU A 1 93 ? 51.610 -2.027 8.193 1.00 26.89 120 GLU A C 1
ATOM 1558 O O . GLU A 1 93 ? 51.445 -3.182 8.585 1.00 33.30 120 GLU A O 1
ATOM 1570 N N . GLY A 1 94 ? 52.493 -1.196 8.743 1.00 18.57 121 GLY A N 1
ATOM 1571 C CA . GLY A 1 94 ? 53.270 -1.559 9.917 1.00 24.73 121 GLY A CA 1
ATOM 1572 C C . GLY A 1 94 ? 52.554 -1.225 11.219 1.00 39.49 121 GLY A C 1
ATOM 1573 O O . GLY A 1 94 ? 52.557 -0.071 11.659 1.00 50.51 121 GLY A O 1
ATOM 1577 N N . ASP A 1 101 ? 34.678 2.243 18.629 1.00 48.13 128 ASP A N 1
ATOM 1578 C CA . ASP A 1 101 ? 35.099 3.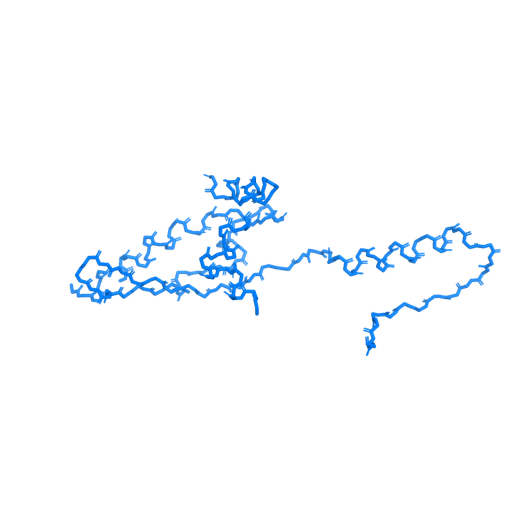254 19.596 1.00 42.59 128 ASP A CA 1
ATOM 1579 C C . ASP A 1 101 ? 34.441 4.612 19.303 1.00 30.69 128 ASP A C 1
ATOM 1580 O O . ASP A 1 101 ? 34.393 5.468 20.176 1.00 29.55 128 ASP A O 1
ATOM 1588 N N . ILE A 1 102 ? 33.986 4.826 18.074 1.00 30.28 129 ILE A N 1
ATOM 1589 C CA . ILE A 1 102 ? 33.189 6.020 17.783 1.00 28.91 129 ILE A CA 1
ATOM 1590 C C . ILE A 1 102 ? 31.889 5.927 18.567 1.00 24.96 129 ILE A C 1
ATOM 1591 O O . ILE A 1 102 ? 31.450 6.915 19.147 1.00 20.61 129 ILE A O 1
ATOM 1607 N N . ASN A 1 103 ? 31.288 4.736 18.609 1.00 25.22 130 ASN A N 1
ATOM 1608 C CA . ASN A 1 103 ? 30.064 4.530 19.384 1.00 25.21 130 ASN A CA 1
ATOM 1609 C C . ASN A 1 103 ? 30.365 4.915 20.833 1.00 27.56 130 ASN A C 1
ATOM 1610 O O . ASN A 1 103 ? 29.543 5.527 21.544 1.00 19.25 130 ASN A O 1
ATOM 1621 N N . LYS A 1 104 ? 31.575 4.597 21.274 1.00 26.37 131 LYS A N 1
ATOM 1622 C CA . LYS A 1 104 ? 31.968 4.962 22.616 1.00 23.65 131 LYS A CA 1
ATOM 1623 C C . LYS A 1 104 ? 32.099 6.491 22.763 1.00 25.82 131 LYS A C 1
ATOM 1624 O O . LYS A 1 104 ? 31.687 7.060 23.765 1.00 24.85 131 LYS A O 1
ATOM 1643 N N . GLN A 1 105 ? 32.632 7.171 21.755 1.00 25.46 132 GLN A N 1
ATOM 1644 C CA . GLN A 1 105 ? 32.846 8.610 21.867 1.00 21.48 132 GLN A CA 1
ATOM 1645 C C . GLN A 1 105 ? 31.551 9.412 21.859 1.00 21.42 132 GLN A C 1
ATOM 1646 O O . GLN A 1 105 ? 31.512 10.564 22.306 1.00 18.30 132 GLN A O 1
ATOM 1660 N N . ILE A 1 106 ? 30.487 8.831 21.340 1.00 16.08 133 ILE A N 1
ATOM 1661 C CA . ILE A 1 106 ? 29.274 9.619 21.187 1.00 15.75 133 ILE A CA 1
ATOM 1662 C C . ILE A 1 106 ? 28.241 9.198 22.190 1.00 19.59 133 ILE A C 1
ATOM 1663 O O . ILE A 1 106 ? 27.134 9.747 22.206 1.00 16.48 133 ILE A O 1
ATOM 1679 N N . ASN A 1 107 ? 28.559 8.202 23.014 1.00 15.47 134 ASN A N 1
ATOM 1680 C CA . ASN A 1 107 ? 27.565 7.764 23.994 1.00 14.22 134 ASN A CA 1
ATOM 1681 C C . ASN A 1 107 ? 28.072 7.875 25.434 1.00 21.31 134 ASN A C 1
ATOM 1682 O O . ASN A 1 107 ? 27.288 8.072 26.344 1.00 19.53 134 ASN A O 1
ATOM 1693 N N . ASP A 1 108 ? 29.370 7.702 25.628 1.00 18.27 135 ASP A N 1
ATOM 1694 C CA . ASP A 1 108 ? 29.930 7.712 26.984 1.00 24.34 135 ASP A CA 1
ATOM 1695 C C . ASP A 1 108 ? 29.781 9.133 27.543 1.00 22.18 135 ASP A C 1
ATOM 1696 O O . ASP A 1 108 ? 30.180 10.074 26.904 1.00 20.74 135 ASP A O 1
ATOM 1705 N N . LYS A 1 109 ? 29.205 9.296 28.730 1.00 23.77 136 LYS A N 1
ATOM 1706 C CA . LYS A 1 109 ? 28.915 10.624 29.246 1.00 26.31 136 LYS A CA 1
ATOM 1707 C C . LYS A 1 109 ? 30.200 11.444 29.406 1.00 25.81 136 LYS A C 1
ATOM 1708 O O . LYS A 1 109 ? 30.207 12.655 29.162 1.00 23.47 136 LYS A O 1
ATOM 1727 N N . GLU A 1 110 ? 31.276 10.790 29.837 1.00 26.46 137 GLU A N 1
ATOM 1728 C CA . GLU A 1 110 ? 32.549 11.489 30.045 1.00 28.92 137 GLU A CA 1
ATOM 1729 C C . GLU A 1 110 ? 33.178 11.939 28.738 1.00 27.49 137 GLU A C 1
ATOM 1730 O O . GLU A 1 110 ? 33.691 13.055 28.656 1.00 25.77 137 GLU A O 1
ATOM 1742 N N . ARG A 1 111 ? 33.146 11.093 27.719 1.00 23.29 138 ARG A N 1
ATOM 1743 C CA . ARG A 1 111 ? 33.777 11.443 26.445 1.00 24.05 138 ARG A CA 1
ATOM 1744 C C . ARG A 1 111 ? 33.014 12.588 25.774 1.00 22.98 138 ARG A C 1
ATOM 1745 O O . ARG A 1 111 ? 33.618 13.498 25.151 1.00 23.25 138 ARG A O 1
ATOM 1766 N N . VAL A 1 112 ? 31.691 12.548 25.901 1.00 20.72 139 VAL A N 1
ATOM 1767 C CA . VAL A 1 112 ? 30.823 13.597 25.373 1.00 21.78 139 VAL A CA 1
ATOM 1768 C C . VAL A 1 112 ? 31.112 14.913 26.059 1.00 23.35 139 VAL A C 1
ATOM 1769 O O . VAL A 1 112 ? 31.306 15.938 25.421 1.00 21.21 139 VAL A O 1
ATOM 1782 N N . ALA A 1 113 ? 31.184 14.894 27.377 1.00 21.22 140 ALA A N 1
ATOM 1783 C CA . ALA A 1 113 ? 31.494 16.117 28.105 1.00 21.59 140 ALA A CA 1
ATOM 1784 C C . ALA A 1 113 ? 32.883 16.646 27.728 1.00 22.36 140 ALA A C 1
ATOM 1785 O O . ALA A 1 113 ? 33.080 17.854 27.609 1.00 25.59 140 ALA A O 1
ATOM 1792 N N . ALA A 1 114 ? 33.846 15.754 27.553 1.00 23.04 141 ALA A N 1
ATOM 1793 C CA . ALA A 1 114 ? 35.215 16.199 27.248 1.00 25.00 141 ALA A CA 1
ATOM 1794 C C . ALA A 1 114 ? 35.203 16.896 25.905 1.00 29.06 141 ALA A C 1
ATOM 1795 O O . ALA A 1 114 ? 35.787 17.957 25.745 1.00 31.91 141 ALA A O 1
ATOM 1802 N N . ALA A 1 115 ? 34.502 16.317 24.937 1.00 21.19 142 ALA A N 1
ATOM 1803 C CA . ALA A 1 115 ? 34.375 16.978 23.648 1.00 21.46 142 ALA A CA 1
ATOM 1804 C C . ALA A 1 115 ? 33.714 18.331 23.808 1.00 20.05 142 ALA A C 1
ATOM 1805 O O . ALA A 1 115 ? 34.187 19.300 23.260 1.00 22.96 142 ALA A O 1
ATOM 1829 N N . GLU A 1 117 ? 33.760 20.364 26.058 1.00 26.56 144 GLU A N 1
ATOM 1830 C CA . GLU A 1 117 ? 34.590 21.319 26.796 1.00 24.56 144 GLU A CA 1
ATOM 1831 C C . GLU A 1 117 ? 35.689 21.908 25.917 1.00 25.75 144 GLU A C 1
ATOM 1832 O O . GLU A 1 117 ? 36.290 22.923 26.265 1.00 25.86 144 GLU A O 1
ATOM 1844 N N . ASN A 1 118 ? 35.958 21.266 24.790 1.00 21.78 145 ASN A N 1
ATOM 1845 C CA . ASN A 1 118 ? 36.872 21.815 23.792 1.00 21.66 145 ASN A CA 1
ATOM 1846 C C . ASN A 1 118 ? 36.135 22.905 23.049 1.00 21.19 145 ASN A C 1
ATOM 1847 O O . ASN A 1 118 ? 35.179 22.630 22.368 1.00 18.74 145 ASN A O 1
ATOM 1858 N N . PRO A 1 119 ? 36.540 24.170 23.213 1.00 18.15 146 PRO A N 1
ATOM 1859 C CA . PRO A 1 119 ? 35.784 25.246 22.557 1.00 15.49 146 PRO A CA 1
ATOM 1860 C C . PRO A 1 119 ? 35.679 25.064 21.052 1.00 18.04 146 PRO A C 1
ATOM 1861 O O . PRO A 1 119 ? 34.703 25.497 20.457 1.00 18.36 146 PRO A O 1
ATOM 1872 N N . ASN A 1 120 ? 36.702 24.507 20.435 1.00 13.77 147 ASN A N 1
ATOM 1873 C CA . ASN A 1 120 ? 36.655 24.287 18.986 1.00 23.78 147 ASN A CA 1
ATOM 1874 C C . ASN A 1 120 ? 35.544 23.317 18.601 1.00 22.16 147 ASN A C 1
ATOM 1875 O O . ASN A 1 120 ? 34.817 23.541 17.633 1.00 18.01 147 ASN A O 1
ATOM 1886 N N . LEU A 1 121 ? 35.401 22.230 19.348 1.00 17.80 148 LEU A N 1
ATOM 1887 C CA . LEU A 1 121 ? 34.389 21.269 18.966 1.00 13.73 148 LEU A CA 1
ATOM 1888 C C . LEU A 1 121 ? 33.018 21.773 19.368 1.00 13.48 148 LEU A C 1
ATOM 1889 O O . LEU A 1 121 ? 32.023 21.494 18.709 1.00 12.26 148 LEU A O 1
ATOM 1905 N N . ARG A 1 122 ? 32.934 22.418 20.533 1.00 16.65 149 ARG A N 1
ATOM 1906 C CA . ARG A 1 122 ? 31.651 22.942 20.969 1.00 12.34 149 ARG A CA 1
ATOM 1907 C C . ARG A 1 122 ? 31.130 23.904 19.894 1.00 11.49 149 ARG A C 1
ATOM 1908 O O . ARG A 1 122 ? 29.946 23.929 19.589 1.00 11.12 149 ARG A O 1
ATOM 1929 N N . GLU A 1 123 ? 32.008 24.763 19.367 1.00 11.30 150 GLU A N 1
ATOM 1930 C CA . GLU A 1 123 ? 31.610 25.755 18.372 1.00 12.50 150 GLU A CA 1
ATOM 1931 C C . GLU A 1 123 ? 30.999 25.079 17.137 1.00 14.92 150 GLU A C 1
ATOM 1932 O O . GLU A 1 123 ? 29.952 25.498 16.626 1.00 11.01 150 GLU A O 1
ATOM 1944 N N . ILE A 1 124 ? 31.643 24.021 16.685 1.00 10.07 151 ILE A N 1
ATOM 1945 C CA . ILE A 1 124 ? 31.145 23.278 15.508 1.00 11.15 151 ILE A CA 1
ATOM 1946 C C . ILE A 1 124 ? 29.766 22.694 15.787 1.00 9.67 151 ILE A C 1
ATOM 1947 O O . ILE A 1 124 ? 28.823 22.852 15.002 1.00 8.30 151 ILE A O 1
ATOM 1963 N N . VAL A 1 125 ? 29.649 21.970 16.890 1.00 8.38 152 VAL A N 1
ATOM 1964 C CA . VAL A 1 125 ? 28.414 21.299 17.233 1.00 7.03 152 VAL A CA 1
ATOM 1965 C C . VAL A 1 125 ? 27.281 22.285 17.430 1.00 9.28 152 VAL A C 1
ATOM 1966 O O . VAL A 1 125 ? 26.168 22.100 16.910 1.00 7.30 152 VAL A O 1
ATOM 1979 N N . GLU A 1 126 ? 27.541 23.347 18.169 1.00 9.49 153 GLU A N 1
ATOM 1980 C CA . GLU A 1 126 ? 26.471 24.288 18.452 1.00 11.29 153 GLU A CA 1
ATOM 1981 C C . GLU A 1 126 ? 25.988 24.989 17.174 1.00 12.73 153 GLU A C 1
ATOM 1982 O O . GLU A 1 126 ? 24.814 25.314 17.026 1.00 10.65 153 GLU A O 1
ATOM 1994 N N . GLN A 1 127 ? 26.896 25.222 16.241 1.00 10.65 154 GLN A N 1
ATOM 1995 C CA . GLN A 1 127 ? 26.482 25.852 14.983 1.00 11.31 154 GLN A CA 1
ATOM 1996 C C . GLN A 1 127 ? 25.719 24.850 14.095 1.00 9.86 154 GLN A C 1
ATOM 1997 O O . GLN A 1 127 ? 24.741 25.213 13.453 1.00 8.40 154 GLN A O 1
ATOM 2011 N N . CYS A 1 128 ? 26.138 23.582 14.063 1.00 9.17 155 CYS A N 1
ATOM 2012 C CA . CYS A 1 128 ? 25.423 22.616 13.224 1.00 7.87 155 CYS A CA 1
ATOM 2013 C C . CYS A 1 128 ? 23.976 22.450 13.689 1.00 10.19 155 CYS A C 1
ATOM 2014 O O . CYS A 1 128 ? 23.124 22.224 12.889 1.00 10.72 155 CYS A O 1
ATOM 2022 N N . VAL A 1 129 ? 23.726 22.525 14.989 1.00 9.31 156 VAL A N 1
ATOM 2023 C CA . VAL A 1 129 ? 22.382 22.258 15.494 1.00 9.25 156 VAL A CA 1
ATOM 2024 C C . VAL A 1 129 ? 21.543 23.516 15.567 1.00 14.48 156 VAL A C 1
ATOM 2025 O O . VAL A 1 129 ? 20.363 23.438 15.809 1.00 16.35 156 VAL A O 1
ATOM 2038 N N . LEU A 1 130 ? 22.155 24.681 15.358 1.00 11.74 157 LEU A N 1
ATOM 2039 C CA . LEU A 1 130 ? 21.407 25.934 15.474 1.00 12.77 157 LEU A CA 1
ATOM 2040 C C . LEU A 1 130 ? 20.338 26.047 14.396 1.00 19.62 157 LEU A C 1
ATOM 2041 O O . LEU A 1 130 ? 19.189 26.354 14.763 1.00 19.94 157 LEU A O 1
#